Protein AF-A0A924Z440-F1 (afdb_monomer_lite)

pLDDT: mean 86.88, std 8.33, range [57.09, 96.69]

Structure (mmCIF, N/CA/C/O backbone):
data_AF-A0A924Z440-F1
#
_entry.id   AF-A0A924Z440-F1
#
loop_
_atom_site.group_PDB
_atom_site.id
_atom_site.type_symbol
_atom_site.label_atom_id
_atom_site.label_alt_id
_atom_site.label_comp_id
_atom_site.label_asym_id
_atom_site.label_entity_id
_atom_site.label_seq_id
_atom_site.pdbx_PDB_ins_code
_atom_site.Cartn_x
_atom_site.Cartn_y
_atom_site.Cartn_z
_atom_site.occupancy
_atom_site.B_iso_or_equiv
_atom_site.auth_seq_id
_atom_site.auth_comp_id
_atom_site.auth_asym_id
_atom_site.auth_atom_id
_atom_site.pdbx_PDB_model_num
ATOM 1 N N . ASN A 1 1 ? -28.797 4.013 8.280 1.00 57.09 1 ASN A N 1
ATOM 2 C CA . ASN A 1 1 ? -28.040 5.040 9.025 1.00 57.09 1 ASN A CA 1
ATOM 3 C C . ASN A 1 1 ? -26.621 4.552 9.229 1.00 57.09 1 ASN A C 1
ATOM 5 O O . ASN A 1 1 ? -26.448 3.612 9.985 1.00 57.09 1 ASN A O 1
ATOM 9 N N . SER A 1 2 ? -25.657 5.126 8.504 1.00 67.44 2 SER A N 1
ATOM 10 C CA . SER A 1 2 ? -24.221 4.895 8.733 1.00 67.44 2 SER A CA 1
ATOM 11 C C . SER A 1 2 ? -23.750 5.851 9.826 1.00 67.44 2 SER A C 1
ATOM 13 O O . SER A 1 2 ? -24.091 7.035 9.764 1.00 67.44 2 SER A O 1
ATOM 15 N N . PHE A 1 3 ? -22.996 5.362 10.810 1.00 76.69 3 PHE A N 1
ATOM 16 C CA . PHE A 1 3 ? -22.442 6.187 11.898 1.00 76.69 3 PHE A CA 1
ATOM 17 C C . PHE A 1 3 ? -21.049 6.724 11.566 1.00 76.69 3 PHE A C 1
ATOM 19 O O . PHE A 1 3 ? -20.520 7.580 12.280 1.00 76.69 3 PHE A O 1
ATOM 26 N N . VAL A 1 4 ? -20.473 6.223 10.473 1.00 78.44 4 VAL A N 1
ATOM 27 C CA . VAL A 1 4 ? -19.183 6.620 9.923 1.00 78.44 4 VAL A CA 1
ATOM 28 C C . VAL A 1 4 ? -19.404 7.280 8.566 1.00 78.44 4 VA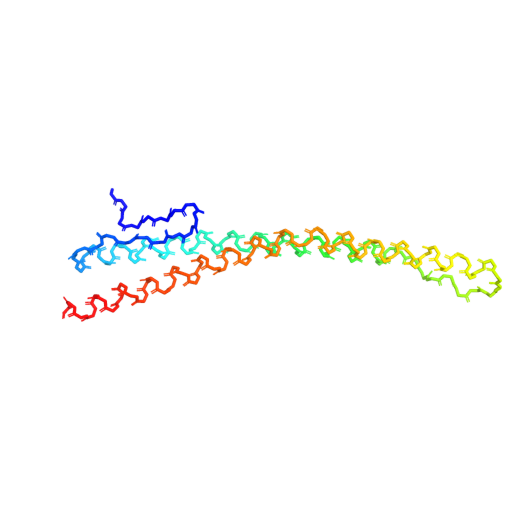L A C 1
ATOM 30 O O . VAL A 1 4 ? -20.081 6.723 7.697 1.00 78.44 4 VAL A O 1
ATOM 33 N N . LYS A 1 5 ? -18.808 8.455 8.365 1.00 81.50 5 LYS A N 1
ATOM 34 C CA . LYS A 1 5 ? -18.670 9.077 7.043 1.00 81.50 5 LYS A CA 1
ATOM 35 C C . LYS A 1 5 ? -17.195 9.297 6.746 1.00 81.50 5 LYS A C 1
ATOM 37 O O . LYS A 1 5 ? -16.474 9.843 7.581 1.00 81.50 5 LYS A O 1
ATOM 42 N N . ILE A 1 6 ? -16.785 8.859 5.562 1.00 77.00 6 ILE A N 1
ATOM 43 C CA . ILE A 1 6 ? -15.463 9.103 4.986 1.00 77.00 6 ILE A CA 1
ATOM 44 C C . ILE A 1 6 ? -15.703 10.066 3.827 1.00 77.00 6 ILE A C 1
ATOM 46 O O . ILE A 1 6 ? -16.481 9.730 2.935 1.00 77.00 6 ILE A O 1
ATOM 50 N N . THR A 1 7 ? -15.141 11.270 3.892 1.00 76.19 7 THR A N 1
ATOM 51 C CA . THR A 1 7 ? -15.169 12.207 2.759 1.00 76.19 7 THR A CA 1
ATOM 52 C C . THR A 1 7 ? -14.166 11.772 1.693 1.00 76.19 7 THR A C 1
ATOM 54 O O . THR A 1 7 ? -13.248 10.999 1.980 1.00 76.19 7 THR A O 1
ATOM 57 N N . ASP A 1 8 ? -14.321 12.278 0.469 1.00 66.81 8 ASP A N 1
ATOM 58 C CA . ASP A 1 8 ? -13.397 11.992 -0.639 1.00 66.81 8 ASP A CA 1
ATOM 59 C C . ASP A 1 8 ? -11.961 12.465 -0.339 1.00 66.81 8 ASP A C 1
ATOM 61 O O . ASP A 1 8 ? -10.996 11.883 -0.830 1.00 66.81 8 ASP A O 1
ATOM 65 N N . ASP A 1 9 ? -11.817 13.439 0.566 1.00 64.56 9 ASP A N 1
ATOM 66 C CA . ASP A 1 9 ? -10.536 13.942 1.079 1.00 64.56 9 ASP A CA 1
ATOM 67 C C . ASP A 1 9 ? -9.905 13.034 2.156 1.00 64.56 9 ASP A C 1
ATOM 69 O O . ASP A 1 9 ? -8.832 13.322 2.688 1.00 64.56 9 ASP A O 1
ATOM 73 N N . GLY A 1 10 ? -10.568 11.928 2.512 1.00 67.12 10 GLY A N 1
ATOM 74 C CA . GLY A 1 10 ? -10.109 10.983 3.528 1.00 67.12 10 GLY A CA 1
ATOM 75 C C . GLY A 1 10 ? -10.419 11.399 4.969 1.00 67.12 10 GLY A C 1
ATOM 76 O O . GLY A 1 10 ? -9.942 10.750 5.907 1.00 67.12 10 GLY A O 1
ATOM 77 N N . GLU A 1 11 ? -11.232 12.439 5.189 1.00 77.00 11 GLU A N 1
ATOM 78 C CA . GLU A 1 11 ? -11.642 12.819 6.539 1.00 77.00 11 GLU A CA 1
ATOM 79 C C . GLU A 1 11 ? -12.703 11.859 7.084 1.00 77.00 11 GLU A C 1
ATOM 81 O O . GLU A 1 11 ? -13.773 11.647 6.509 1.00 77.00 11 GLU A O 1
ATOM 86 N N . LEU A 1 12 ? -12.407 11.283 8.250 1.00 82.62 12 LEU A N 1
ATOM 87 C CA . LEU A 1 12 ? -13.292 10.364 8.959 1.00 82.62 12 LEU A CA 1
ATOM 88 C C . LEU A 1 12 ? -14.060 11.092 10.064 1.00 82.62 12 LEU A C 1
ATOM 90 O O . LEU A 1 12 ? -13.475 11.498 11.080 1.00 82.62 12 LEU A O 1
ATOM 94 N N . SER A 1 13 ? -15.381 11.170 9.920 1.00 80.31 13 SER A N 1
ATOM 95 C CA . SER A 1 13 ? -16.296 11.649 10.962 1.00 80.31 13 SER A CA 1
ATOM 96 C C . SER A 1 13 ? -17.124 10.498 11.539 1.00 80.31 13 SER A C 1
ATOM 98 O O . SER A 1 13 ? -17.550 9.590 10.823 1.00 80.31 13 SER A O 1
ATOM 100 N N . ILE A 1 14 ? -17.306 10.517 12.863 1.00 83.19 14 ILE A N 1
ATOM 101 C CA . ILE A 1 14 ? -18.037 9.494 13.621 1.00 83.19 14 ILE A CA 1
ATOM 102 C C . ILE A 1 14 ? -19.075 10.204 14.475 1.00 83.19 14 ILE A C 1
ATOM 104 O O . ILE A 1 14 ? -18.731 11.125 15.213 1.00 83.19 14 ILE A O 1
ATOM 108 N N . SER A 1 15 ? -20.327 9.766 14.391 1.00 80.56 15 SER A N 1
ATOM 109 C CA . SER A 1 15 ? -21.455 10.371 15.105 1.00 80.56 15 SER A CA 1
ATOM 110 C C . SER A 1 15 ? -22.105 9.403 16.100 1.00 80.56 15 SER A C 1
ATOM 112 O O . SER A 1 15 ? -23.327 9.278 16.124 1.00 80.56 15 SER A O 1
ATOM 114 N N . ALA A 1 16 ? -21.302 8.682 16.886 1.00 81.81 16 ALA A N 1
ATOM 115 C CA . ALA A 1 16 ? -21.803 7.786 17.929 1.00 81.81 16 ALA A CA 1
ATOM 116 C C . ALA A 1 16 ? -22.035 8.558 19.239 1.00 81.81 16 ALA A C 1
ATOM 118 O O . ALA A 1 16 ? -21.131 9.245 19.712 1.00 81.81 16 ALA A O 1
ATOM 119 N N . ARG A 1 17 ? -23.237 8.446 19.818 1.00 83.75 17 ARG A N 1
ATOM 120 C CA . ARG A 1 17 ? -23.638 9.090 21.085 1.00 83.75 17 ARG A CA 1
ATOM 121 C C . ARG A 1 17 ? -23.866 8.096 22.223 1.00 83.75 17 ARG A C 1
ATOM 123 O O . ARG A 1 17 ? -23.931 8.506 23.376 1.00 83.75 17 ARG A O 1
ATOM 130 N N . SER A 1 18 ? -23.979 6.804 21.920 1.00 87.94 18 SER A N 1
ATOM 131 C CA . SER A 1 18 ? -24.131 5.732 22.911 1.00 87.94 18 SER A CA 1
ATOM 132 C C . SER A 1 18 ? -23.080 4.634 22.741 1.00 87.94 18 SER A C 1
ATOM 134 O O . SER A 1 18 ? -22.498 4.465 21.668 1.00 87.94 18 SER A O 1
ATOM 136 N N . VAL A 1 19 ? -22.857 3.833 23.789 1.00 88.69 19 VAL A N 1
ATOM 137 C CA . VAL A 1 19 ? -21.941 2.676 23.741 1.00 88.69 19 VAL A CA 1
ATOM 138 C C . VAL A 1 19 ? -22.375 1.655 22.679 1.00 88.69 19 VAL A C 1
ATOM 140 O O . VAL A 1 19 ? -21.536 1.060 22.001 1.00 88.69 19 VAL A O 1
ATOM 143 N N . ALA A 1 20 ? -23.685 1.464 22.491 1.00 88.69 20 ALA A N 1
ATOM 144 C CA . ALA A 1 20 ? -24.217 0.577 21.458 1.00 88.69 20 ALA A CA 1
ATOM 145 C C . ALA A 1 20 ? -23.897 1.096 20.044 1.00 88.69 20 ALA A C 1
ATOM 147 O O . ALA A 1 20 ? -23.401 0.338 19.209 1.00 88.69 20 ALA A O 1
ATOM 148 N N . GLU A 1 21 ? -24.097 2.393 19.797 1.00 88.06 21 GLU A N 1
ATOM 149 C CA . GLU A 1 21 ? -23.743 3.046 18.528 1.00 88.06 21 GLU A CA 1
ATOM 150 C C . GLU A 1 21 ? -22.232 3.026 18.276 1.00 88.06 21 GLU A C 1
ATOM 152 O O . GLU A 1 21 ? -21.795 2.753 17.160 1.00 88.06 21 GLU A O 1
ATOM 157 N N . ALA A 1 22 ? -21.420 3.232 19.314 1.00 88.19 22 ALA A N 1
ATOM 158 C CA . ALA A 1 22 ? -19.963 3.171 19.231 1.00 88.19 22 ALA A CA 1
ATOM 159 C C . ALA A 1 22 ? -19.473 1.777 18.796 1.00 88.19 22 ALA A C 1
ATOM 161 O O . ALA A 1 22 ? -18.603 1.655 17.930 1.00 88.19 22 ALA A O 1
ATOM 162 N N . LYS A 1 23 ? -20.079 0.703 19.324 1.00 89.25 23 LYS A N 1
ATOM 163 C CA . LYS A 1 23 ? -19.781 -0.679 18.905 1.00 89.25 23 LYS A CA 1
ATOM 164 C C . LYS A 1 23 ? -20.156 -0.938 17.442 1.00 89.25 23 LYS A C 1
ATOM 166 O O . LYS A 1 23 ? -19.439 -1.670 16.757 1.00 89.25 23 LYS A O 1
ATOM 171 N N . ILE A 1 24 ? -21.252 -0.352 16.956 1.00 91.31 24 ILE A N 1
ATOM 172 C CA . ILE A 1 24 ? -21.654 -0.440 15.543 1.00 91.31 24 ILE A CA 1
ATOM 173 C C . ILE A 1 24 ? -20.663 0.333 14.663 1.00 91.31 24 ILE A C 1
ATOM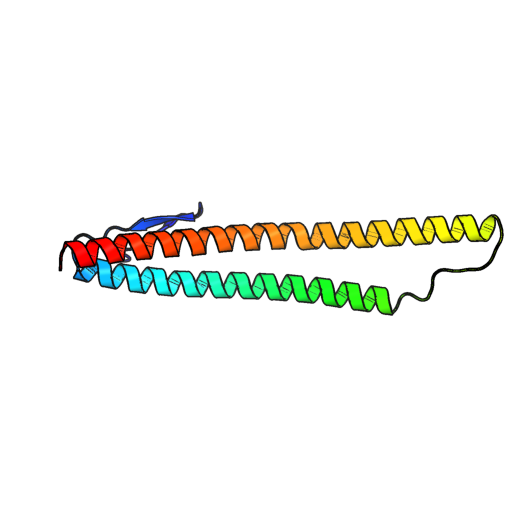 175 O O . ILE A 1 24 ? -20.149 -0.231 13.698 1.00 91.31 24 ILE A O 1
ATOM 179 N N . ALA A 1 25 ? -20.297 1.558 15.049 1.00 89.19 25 ALA A N 1
ATOM 180 C CA . ALA A 1 25 ? -19.320 2.377 14.333 1.00 89.19 25 ALA A CA 1
ATOM 181 C C . ALA A 1 25 ? -17.947 1.686 14.213 1.00 89.19 25 ALA A C 1
ATOM 183 O O . ALA A 1 25 ? -17.335 1.711 13.149 1.00 89.19 25 ALA A O 1
ATOM 184 N N . ILE A 1 26 ? -17.477 0.987 15.256 1.00 91.56 26 ILE A N 1
ATOM 185 C CA . ILE A 1 26 ? -16.242 0.184 15.177 1.00 91.56 26 ILE A CA 1
ATOM 186 C C . ILE A 1 26 ? -16.363 -0.930 14.132 1.00 91.56 26 ILE A C 1
ATOM 188 O O . ILE A 1 26 ? -15.405 -1.191 13.402 1.00 91.56 26 ILE A O 1
ATOM 192 N N . LYS A 1 27 ? -17.512 -1.613 14.048 1.00 93.00 27 LYS A N 1
ATOM 193 C CA . LYS A 1 27 ? -17.722 -2.663 13.039 1.00 93.00 27 LYS A CA 1
ATOM 194 C C . LYS A 1 27 ? -17.695 -2.082 11.624 1.00 93.00 27 LYS A C 1
ATOM 196 O O . LYS A 1 27 ? -17.041 -2.667 10.761 1.00 93.00 27 LYS A O 1
ATOM 201 N N . GLU A 1 28 ? -18.330 -0.930 11.411 1.00 90.69 28 GLU A N 1
ATOM 202 C CA . GLU A 1 28 ? -18.291 -0.201 10.135 1.00 90.69 28 GLU A CA 1
ATOM 203 C C . GLU A 1 28 ? -16.856 0.207 9.765 1.00 90.69 28 GLU A C 1
ATOM 205 O O . GLU A 1 28 ? -16.395 -0.098 8.665 1.00 90.69 28 GLU A O 1
ATOM 210 N N . LEU A 1 29 ? -16.101 0.794 10.702 1.00 91.44 29 LEU A N 1
ATOM 211 C CA . LEU A 1 29 ? -14.692 1.157 10.502 1.00 91.44 29 LEU A CA 1
ATOM 212 C C . LEU A 1 29 ? -13.819 -0.058 10.166 1.00 91.44 29 LEU A C 1
ATOM 214 O O . LEU A 1 29 ? -12.995 0.004 9.256 1.00 91.44 29 LEU A O 1
ATOM 218 N N . LYS A 1 30 ? -14.014 -1.191 10.854 1.00 93.31 30 LYS A N 1
ATOM 219 C CA . LYS A 1 30 ? -13.286 -2.440 10.570 1.00 93.31 30 LYS A CA 1
ATOM 220 C C . LYS A 1 30 ? -13.609 -2.989 9.182 1.00 93.31 30 LYS A C 1
ATOM 222 O O . LYS A 1 30 ? -12.720 -3.539 8.534 1.00 93.31 30 LYS A O 1
ATOM 227 N N . LEU A 1 31 ? -14.852 -2.855 8.723 1.00 94.00 31 LEU A N 1
ATOM 228 C CA . LEU A 1 31 ? -15.249 -3.258 7.376 1.00 94.00 31 LEU A CA 1
ATOM 229 C C . LEU A 1 31 ? -14.598 -2.349 6.328 1.00 94.00 31 LEU A C 1
ATOM 231 O O . LEU A 1 31 ? -13.940 -2.855 5.421 1.00 94.00 31 LEU A O 1
ATOM 235 N N . LYS A 1 32 ? -14.652 -1.026 6.519 1.00 91.00 32 LYS A N 1
ATOM 236 C CA . LYS A 1 32 ? -13.971 -0.061 5.644 1.00 91.00 32 LYS A CA 1
ATOM 237 C C . LYS A 1 32 ? -12.463 -0.275 5.592 1.00 91.00 32 LYS A C 1
ATOM 239 O O . LYS A 1 32 ? -11.891 -0.311 4.508 1.00 91.00 32 LYS A O 1
ATOM 244 N N . LYS A 1 33 ? -11.815 -0.543 6.727 1.00 93.75 33 LYS A N 1
ATOM 245 C CA . LYS A 1 33 ? -10.392 -0.913 6.757 1.00 93.75 33 LYS A CA 1
ATOM 246 C C . LYS A 1 33 ? -10.088 -2.105 5.846 1.00 93.75 33 LYS A C 1
ATOM 248 O O . LYS A 1 33 ? -9.069 -2.100 5.162 1.00 93.75 33 LYS A O 1
ATOM 253 N N . LYS A 1 34 ? -10.950 -3.130 5.835 1.00 94.81 34 LYS A N 1
ATOM 254 C CA . LYS A 1 34 ? -10.771 -4.301 4.963 1.00 94.81 34 LYS A CA 1
ATOM 255 C C . LYS A 1 34 ? -10.898 -3.935 3.485 1.00 94.81 34 LYS A C 1
ATOM 257 O O . LYS A 1 34 ? -10.096 -4.431 2.703 1.00 94.81 34 LYS A O 1
ATOM 262 N N . GLU A 1 35 ? -11.839 -3.066 3.119 1.00 93.31 35 GLU A N 1
ATOM 263 C CA . GLU A 1 35 ? -11.973 -2.559 1.744 1.00 93.31 35 GLU A CA 1
ATOM 264 C C . GLU A 1 35 ? -10.676 -1.868 1.290 1.00 93.31 35 GLU A C 1
ATOM 266 O O . GLU A 1 35 ? -10.071 -2.283 0.303 1.00 93.31 35 GLU A O 1
ATOM 271 N N . TYR A 1 36 ? -10.167 -0.903 2.062 1.00 93.44 36 TYR A N 1
ATOM 272 C CA . TYR A 1 36 ? -8.908 -0.220 1.734 1.00 93.44 36 TYR A CA 1
ATOM 273 C C . TYR A 1 36 ? -7.695 -1.166 1.738 1.00 93.44 36 TYR A C 1
ATOM 275 O O . TYR A 1 36 ? -6.789 -1.026 0.916 1.00 93.44 36 TYR A O 1
ATOM 283 N N . ALA A 1 37 ? -7.674 -2.177 2.611 1.00 93.75 37 ALA A N 1
ATOM 284 C CA . ALA A 1 37 ? -6.618 -3.187 2.611 1.00 93.75 37 ALA A CA 1
ATOM 285 C C . ALA A 1 37 ? -6.617 -4.047 1.333 1.00 93.75 37 ALA A C 1
ATOM 287 O O . ALA A 1 37 ? -5.544 -4.453 0.875 1.00 93.75 37 ALA A O 1
ATOM 288 N N . LEU A 1 38 ? -7.789 -4.315 0.745 1.00 96.31 38 LEU A N 1
ATOM 289 C CA . LEU A 1 38 ? -7.891 -4.986 -0.553 1.00 96.31 38 LEU A CA 1
ATOM 290 C C . LEU A 1 38 ? -7.346 -4.096 -1.672 1.00 96.31 38 LEU A C 1
ATOM 292 O O . LEU A 1 38 ? -6.506 -4.564 -2.438 1.00 96.31 38 LEU A O 1
ATOM 296 N N . VAL A 1 39 ? -7.710 -2.812 -1.691 1.00 94.44 39 VAL A N 1
ATOM 297 C CA . VAL A 1 39 ? -7.183 -1.839 -2.666 1.00 94.44 39 VAL A CA 1
ATOM 298 C C . VAL A 1 39 ? -5.654 -1.746 -2.580 1.00 94.44 39 VAL A C 1
ATOM 300 O O . VAL A 1 39 ? -4.955 -1.864 -3.585 1.00 94.44 39 VAL A O 1
ATOM 303 N N . LYS A 1 40 ? -5.089 -1.641 -1.368 1.00 95.75 40 LYS A N 1
ATOM 304 C CA . LYS A 1 40 ? -3.628 -1.651 -1.154 1.00 95.75 40 LYS A CA 1
ATOM 305 C C . LYS A 1 40 ? -2.968 -2.909 -1.725 1.00 95.75 40 LYS A C 1
ATOM 307 O O . LYS A 1 40 ? -1.860 -2.844 -2.274 1.00 95.75 40 LYS A O 1
ATOM 312 N N . ARG A 1 41 ? -3.608 -4.070 -1.545 1.00 95.94 41 ARG A N 1
ATOM 313 C CA . ARG A 1 41 ? -3.107 -5.353 -2.051 1.00 95.94 41 ARG A CA 1
ATOM 314 C C . ARG A 1 41 ? -3.116 -5.379 -3.575 1.00 95.94 41 ARG A C 1
ATOM 316 O O . ARG A 1 41 ? -2.119 -5.809 -4.146 1.00 95.94 41 ARG A O 1
ATOM 323 N N . GLU A 1 42 ? -4.179 -4.895 -4.204 1.00 95.75 42 GLU A N 1
ATOM 324 C CA . GLU A 1 42 ? -4.293 -4.801 -5.660 1.00 95.75 42 GLU A CA 1
ATOM 325 C C . GLU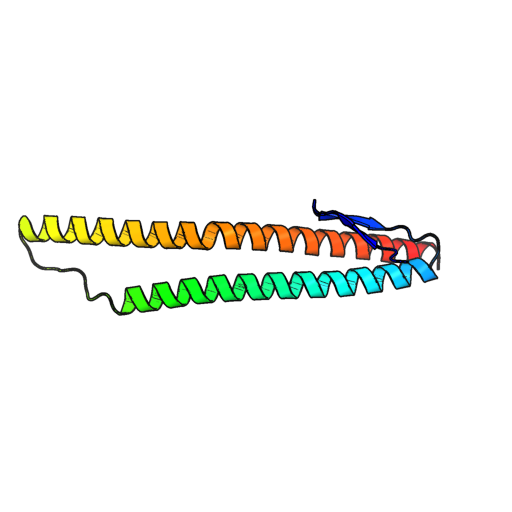 A 1 42 ? -3.201 -3.901 -6.252 1.00 95.75 42 GLU A C 1
ATOM 327 O O . GLU A 1 42 ? -2.438 -4.345 -7.107 1.00 95.75 42 GLU A O 1
ATOM 332 N N . ILE A 1 43 ? -3.009 -2.697 -5.703 1.00 94.56 43 ILE A N 1
ATOM 333 C CA . ILE A 1 43 ? -1.934 -1.784 -6.129 1.00 94.56 43 ILE A CA 1
ATOM 334 C C . ILE A 1 43 ? -0.558 -2.452 -5.980 1.00 94.56 43 ILE A C 1
ATOM 336 O O . ILE A 1 43 ? 0.298 -2.373 -6.861 1.00 94.56 43 ILE A O 1
ATOM 340 N N . SER A 1 44 ? -0.335 -3.166 -4.873 1.00 95.50 44 SER A N 1
ATOM 341 C CA . SER A 1 44 ? 0.925 -3.886 -4.645 1.00 95.50 44 SER A CA 1
ATOM 342 C C . SER A 1 44 ? 1.140 -5.025 -5.652 1.00 95.50 44 SER A C 1
ATOM 344 O O . SER A 1 44 ? 2.279 -5.295 -6.036 1.00 95.50 44 SER A O 1
ATOM 346 N N . GLN A 1 45 ? 0.069 -5.691 -6.092 1.00 96.69 45 GLN A N 1
ATOM 347 C CA . GLN A 1 45 ? 0.127 -6.700 -7.150 1.00 96.69 45 GLN A CA 1
ATOM 348 C C . GLN A 1 45 ? 0.436 -6.071 -8.511 1.00 96.69 45 GLN A C 1
ATOM 350 O O . GLN A 1 45 ? 1.304 -6.586 -9.210 1.00 96.69 45 GLN A O 1
ATOM 355 N N . GLN A 1 46 ? -0.173 -4.931 -8.846 1.00 94.56 46 GLN A N 1
ATOM 356 C CA . GLN A 1 46 ? 0.131 -4.182 -10.071 1.00 94.56 46 GLN A CA 1
ATOM 357 C C . GLN A 1 46 ? 1.605 -3.745 -10.114 1.00 94.56 46 GLN A C 1
ATOM 359 O O . GLN A 1 46 ? 2.305 -4.016 -11.086 1.00 94.56 46 GLN A O 1
ATOM 364 N N . GLN A 1 47 ? 2.131 -3.177 -9.020 1.00 94.19 47 GLN A N 1
ATOM 365 C CA . GLN A 1 47 ? 3.558 -2.837 -8.914 1.00 94.19 47 GLN A CA 1
ATOM 366 C C . GLN A 1 47 ? 4.463 -4.064 -9.098 1.00 94.19 47 GLN A C 1
ATOM 368 O O . GLN A 1 47 ? 5.524 -3.977 -9.721 1.00 94.19 47 GLN A O 1
ATOM 373 N N . LYS A 1 48 ? 4.069 -5.215 -8.536 1.00 95.50 48 LYS A N 1
ATOM 374 C CA . LYS A 1 48 ? 4.814 -6.471 -8.683 1.00 95.50 48 LYS A CA 1
ATOM 375 C C . LYS A 1 48 ? 4.813 -6.949 -10.135 1.00 95.50 48 LYS A C 1
ATOM 377 O O . LYS A 1 48 ? 5.861 -7.385 -10.603 1.00 95.50 48 LYS A O 1
ATOM 382 N N . GLN A 1 49 ? 3.679 -6.845 -10.821 1.00 95.69 49 GLN A N 1
ATOM 383 C CA . GLN A 1 49 ? 3.531 -7.233 -12.220 1.00 95.69 49 GLN A CA 1
ATOM 384 C C . GLN A 1 49 ? 4.429 -6.385 -13.129 1.00 95.69 49 GLN A C 1
ATOM 386 O O . GLN A 1 49 ? 5.261 -6.942 -13.838 1.00 95.69 49 GLN A O 1
ATOM 391 N N . ILE A 1 50 ? 4.380 -5.055 -12.997 1.00 92.75 50 ILE A N 1
ATOM 392 C CA . ILE A 1 50 ? 5.234 -4.124 -13.758 1.00 92.75 50 ILE A CA 1
ATOM 393 C C . ILE A 1 50 ? 6.726 -4.440 -13.547 1.00 92.75 50 ILE A C 1
ATOM 395 O O . ILE A 1 50 ? 7.518 -4.504 -14.488 1.00 92.75 50 ILE A O 1
ATOM 399 N N . ARG A 1 51 ? 7.136 -4.703 -12.298 1.00 93.25 51 ARG A N 1
ATOM 400 C CA . ARG A 1 51 ? 8.527 -5.080 -11.987 1.00 93.25 51 ARG A CA 1
ATOM 401 C C . ARG A 1 51 ? 8.917 -6.436 -12.576 1.00 93.25 51 ARG A C 1
ATOM 403 O O . ARG A 1 51 ? 10.075 -6.604 -12.964 1.00 93.25 51 ARG A O 1
ATOM 410 N N . ALA A 1 52 ? 7.996 -7.398 -12.608 1.00 93.62 52 ALA A N 1
ATOM 411 C CA . ALA A 1 52 ? 8.233 -8.707 -13.206 1.00 93.62 52 ALA A CA 1
ATOM 412 C C . ALA A 1 52 ? 8.419 -8.583 -14.724 1.00 93.62 52 ALA A C 1
ATOM 414 O O . ALA A 1 52 ? 9.431 -9.046 -15.242 1.00 93.62 52 ALA A O 1
ATOM 415 N N . GLU A 1 53 ? 7.534 -7.850 -15.400 1.00 92.19 53 GLU A N 1
ATOM 416 C CA . GLU A 1 53 ? 7.610 -7.587 -16.842 1.00 92.19 53 GLU A CA 1
ATOM 417 C C . GLU A 1 53 ? 8.921 -6.896 -17.225 1.00 92.19 53 GLU A C 1
ATOM 419 O O . GLU A 1 53 ? 9.635 -7.361 -18.115 1.00 92.19 53 GLU A O 1
ATOM 424 N N . TYR A 1 54 ? 9.311 -5.848 -16.495 1.00 90.81 54 TYR A N 1
ATOM 425 C CA . TYR A 1 54 ? 10.605 -5.200 -16.702 1.00 90.81 54 TYR A CA 1
ATOM 426 C C . TYR A 1 54 ? 11.782 -6.160 -16.472 1.00 90.81 54 TYR A C 1
ATOM 428 O O . TYR A 1 54 ? 12.763 -6.148 -17.218 1.00 90.81 54 TYR A O 1
ATOM 436 N N . THR A 1 55 ? 11.704 -7.014 -15.448 1.00 90.00 55 THR A N 1
ATOM 437 C CA . THR A 1 55 ? 12.757 -7.999 -15.163 1.00 90.00 55 THR A CA 1
ATOM 438 C C . THR A 1 55 ? 12.903 -9.000 -16.305 1.00 90.00 55 THR A C 1
ATOM 440 O O . THR A 1 55 ? 14.029 -9.301 -16.706 1.00 90.00 55 THR A O 1
ATOM 443 N N . ASP A 1 56 ? 11.794 -9.478 -16.863 1.00 90.44 56 ASP A N 1
ATOM 444 C CA . ASP A 1 56 ? 11.803 -10.413 -17.985 1.00 90.44 56 ASP A CA 1
ATOM 445 C C . ASP A 1 56 ? 12.327 -9.754 -19.265 1.00 90.44 56 ASP A C 1
ATOM 447 O O . ASP A 1 56 ? 13.192 -10.323 -19.937 1.00 90.44 56 ASP A O 1
ATOM 451 N N . GLN A 1 57 ? 11.934 -8.506 -19.542 1.00 86.69 57 GLN A N 1
ATOM 452 C CA . GLN A 1 57 ? 12.506 -7.715 -20.636 1.00 86.69 57 GLN A CA 1
ATOM 453 C C . GLN A 1 57 ? 14.024 -7.547 -20.484 1.00 86.69 57 GLN A C 1
ATOM 455 O O . GLN A 1 57 ? 14.774 -7.716 -21.445 1.00 86.69 57 GLN A O 1
ATOM 460 N N . VAL A 1 58 ? 14.512 -7.239 -19.278 1.00 86.19 58 VAL A N 1
ATOM 461 C CA . VAL A 1 58 ? 15.952 -7.087 -19.016 1.00 86.19 58 VAL A CA 1
ATOM 462 C C . VAL A 1 58 ? 16.700 -8.413 -19.139 1.00 86.19 58 VAL A C 1
ATOM 464 O O . VAL A 1 58 ? 17.821 -8.414 -19.644 1.00 86.19 58 VAL A O 1
ATOM 467 N N . ARG A 1 59 ? 16.103 -9.536 -18.729 1.00 84.00 59 ARG A N 1
ATOM 468 C CA . ARG A 1 59 ? 16.700 -10.876 -18.871 1.00 84.00 59 ARG A CA 1
ATOM 469 C C . ARG A 1 59 ? 16.845 -11.306 -20.327 1.00 84.00 59 ARG A C 1
ATOM 471 O O . ARG A 1 59 ? 17.839 -11.939 -20.667 1.00 84.00 59 ARG A O 1
ATOM 478 N N . GLN A 1 60 ? 15.886 -10.950 -21.179 1.00 84.56 60 GLN A N 1
ATOM 479 C CA . GLN A 1 60 ? 15.939 -11.239 -22.615 1.00 84.56 60 GLN A CA 1
ATOM 480 C C . GLN A 1 60 ? 16.954 -10.354 -23.361 1.00 84.56 60 GLN A C 1
ATOM 482 O O . GLN A 1 60 ? 17.412 -10.705 -24.449 1.00 84.56 60 GLN A O 1
ATOM 487 N N . ARG A 1 61 ? 17.353 -9.213 -22.783 1.00 78.00 61 ARG A N 1
ATOM 488 C CA . ARG A 1 61 ? 18.383 -8.342 -23.359 1.00 78.00 61 ARG A CA 1
ATOM 489 C C . ARG A 1 61 ? 19.764 -8.973 -23.150 1.00 78.00 61 ARG A C 1
ATOM 491 O O . ARG A 1 61 ? 20.279 -9.017 -22.036 1.00 78.00 61 ARG A O 1
ATOM 498 N N . GLY A 1 62 ? 20.382 -9.418 -24.246 1.00 73.94 62 GLY A N 1
ATOM 499 C CA . GLY A 1 62 ? 21.735 -9.986 -24.261 1.00 73.94 62 GLY A CA 1
ATOM 500 C C . GLY A 1 62 ? 22.815 -9.095 -23.618 1.00 73.94 62 GLY A C 1
ATOM 501 O O . GLY A 1 62 ? 22.608 -7.919 -23.285 1.00 73.94 62 GLY A O 1
ATOM 502 N N . 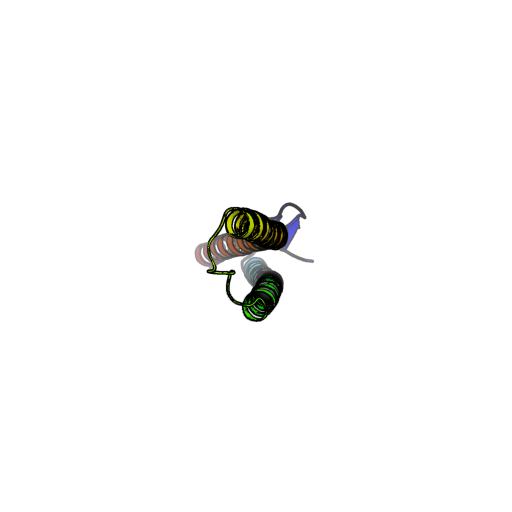SER A 1 63 ? 24.007 -9.667 -23.423 1.00 74.38 63 SER A N 1
ATOM 503 C CA . SER A 1 63 ? 25.129 -8.971 -22.780 1.00 74.38 63 SER A CA 1
ATOM 504 C C . SER A 1 63 ? 25.520 -7.690 -23.538 1.00 74.38 63 SER A C 1
ATOM 506 O O . SER A 1 63 ? 25.388 -7.594 -24.758 1.00 74.38 63 SER A O 1
ATOM 508 N N . LYS A 1 64 ? 25.984 -6.656 -22.811 1.00 76.69 64 LYS A N 1
ATOM 509 C CA . LYS A 1 64 ? 26.523 -5.448 -23.464 1.00 76.69 64 LYS A CA 1
ATOM 510 C C . LYS A 1 64 ? 27.727 -5.846 -24.313 1.00 76.69 64 LYS A C 1
ATOM 512 O O . LYS A 1 64 ? 28.569 -6.623 -23.862 1.00 76.69 64 LYS A O 1
ATOM 517 N N . PHE A 1 65 ? 27.839 -5.252 -25.498 1.00 72.81 65 PHE A N 1
ATOM 518 C CA . PHE A 1 65 ? 28.965 -5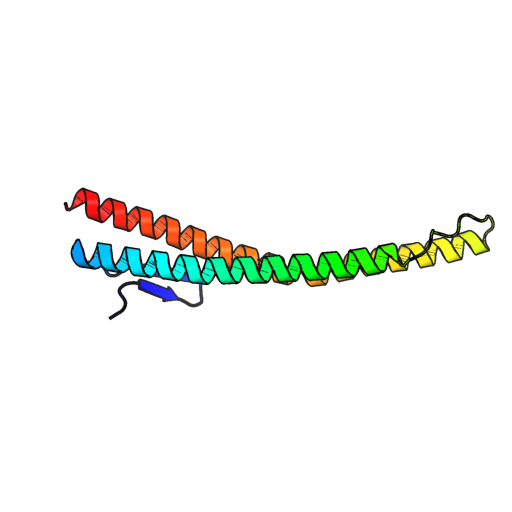.506 -26.389 1.00 72.81 65 PHE A CA 1
ATOM 519 C C . PHE A 1 65 ? 30.276 -5.116 -25.680 1.00 72.81 65 PHE A C 1
ATOM 521 O O . PHE A 1 65 ? 30.435 -3.971 -25.252 1.00 72.81 65 PHE A O 1
ATOM 528 N N . ARG A 1 66 ? 31.195 -6.078 -25.502 1.00 67.31 66 ARG A N 1
ATOM 529 C CA . ARG A 1 66 ? 32.479 -5.894 -24.790 1.00 67.31 66 ARG A CA 1
ATOM 530 C C . ARG A 1 66 ? 33.670 -5.568 -25.720 1.00 67.31 66 ARG A C 1
ATOM 532 O O . ARG A 1 66 ? 34.738 -5.257 -25.207 1.00 67.31 66 ARG A O 1
ATOM 539 N N . GLY A 1 67 ? 33.493 -5.605 -27.049 1.00 68.62 67 GLY A N 1
ATOM 540 C CA . GLY A 1 67 ? 34.552 -5.441 -28.070 1.00 68.62 67 GLY A CA 1
ATOM 541 C C . GLY A 1 67 ? 34.998 -3.995 -28.370 1.00 68.62 67 GLY A C 1
ATOM 542 O O . GLY A 1 67 ? 34.200 -3.059 -28.289 1.00 68.62 67 GLY A O 1
ATOM 543 N N . GLY A 1 68 ? 36.294 -3.836 -28.685 1.00 69.12 68 GLY A N 1
ATOM 544 C CA . GLY A 1 68 ? 37.080 -2.595 -28.599 1.00 69.12 68 GLY A CA 1
ATOM 545 C C . GLY A 1 68 ? 37.225 -1.771 -29.887 1.00 69.12 68 GLY A C 1
ATOM 546 O O . GLY A 1 68 ? 37.468 -2.300 -30.965 1.00 69.12 68 GLY A O 1
ATOM 547 N N . GLY A 1 69 ? 37.090 -0.449 -29.738 1.00 74.56 69 GLY A N 1
ATOM 548 C CA . GLY A 1 69 ? 37.262 0.567 -30.783 1.00 74.56 69 GLY A CA 1
ATOM 549 C C . GLY A 1 69 ? 36.349 1.783 -30.563 1.00 74.56 69 GLY A C 1
ATOM 550 O O . GLY A 1 69 ? 35.426 1.739 -29.743 1.00 74.56 69 GLY A O 1
ATOM 551 N N . SER A 1 70 ? 36.574 2.875 -31.299 1.00 75.44 70 SER A N 1
ATOM 552 C CA . SER A 1 70 ? 35.736 4.091 -31.277 1.00 75.44 70 SER A CA 1
ATOM 553 C C . SER A 1 70 ? 34.264 3.799 -31.617 1.00 75.44 70 SER A C 1
ATOM 555 O O . SER A 1 70 ? 33.364 4.306 -30.947 1.00 75.44 70 SER A O 1
ATOM 557 N N . VAL A 1 71 ? 34.009 2.887 -32.561 1.00 77.25 71 VAL A N 1
ATOM 558 C CA . VAL A 1 71 ? 32.659 2.417 -32.932 1.00 77.25 71 VAL A CA 1
ATOM 559 C C . VAL A 1 71 ? 31.992 1.640 -31.788 1.00 77.25 71 VAL A C 1
ATOM 561 O O . VAL A 1 71 ? 30.844 1.906 -31.435 1.00 77.25 71 VAL A O 1
ATOM 564 N N . GLY A 1 72 ? 32.729 0.749 -31.114 1.00 77.38 72 GLY A N 1
ATOM 565 C CA . GLY A 1 72 ? 32.234 0.028 -29.933 1.00 77.38 72 GLY A CA 1
ATOM 566 C C . GLY A 1 72 ? 31.948 0.944 -28.734 1.00 77.38 72 GLY A C 1
ATOM 567 O O . GLY A 1 72 ? 31.131 0.617 -27.870 1.00 77.38 72 GLY A O 1
ATOM 568 N N . ARG A 1 73 ? 32.585 2.123 -28.662 1.00 78.31 73 ARG A N 1
ATOM 569 C CA . ARG A 1 73 ? 32.257 3.161 -27.672 1.00 78.31 73 ARG A CA 1
ATOM 570 C C . ARG A 1 73 ? 30.904 3.808 -27.974 1.00 78.31 73 ARG A C 1
ATOM 572 O O . ARG A 1 73 ? 30.093 3.899 -27.060 1.00 78.31 73 ARG A O 1
ATOM 579 N N . LEU A 1 74 ? 30.635 4.177 -29.228 1.00 80.75 74 LEU A N 1
ATOM 580 C CA . LEU A 1 74 ? 29.354 4.769 -29.638 1.00 80.75 74 LEU A CA 1
ATOM 581 C C . LEU A 1 74 ? 28.176 3.818 -29.386 1.00 80.75 74 LEU A C 1
ATOM 583 O O . LEU A 1 74 ? 27.204 4.206 -28.739 1.00 80.75 74 LEU A O 1
ATOM 587 N N . VAL A 1 75 ? 28.300 2.550 -29.794 1.00 80.69 75 VAL A N 1
ATOM 588 C CA . VAL A 1 75 ? 27.258 1.531 -29.571 1.00 80.69 75 VAL A CA 1
ATOM 589 C C . VAL A 1 75 ? 26.971 1.345 -28.077 1.00 80.69 75 VAL A C 1
ATOM 591 O O . VAL A 1 75 ? 25.811 1.292 -27.671 1.00 80.69 75 VAL A O 1
ATOM 594 N N . ARG A 1 76 ? 28.004 1.313 -27.224 1.00 79.88 76 ARG A N 1
ATOM 595 C CA . ARG A 1 76 ? 27.824 1.223 -25.763 1.00 79.88 76 ARG A CA 1
ATOM 596 C C . ARG A 1 76 ? 27.164 2.459 -25.162 1.00 79.88 76 ARG A C 1
ATOM 598 O O . ARG A 1 76 ? 26.384 2.308 -24.218 1.00 79.88 76 ARG A O 1
ATOM 605 N N . THR A 1 77 ? 27.466 3.652 -25.671 1.00 81.12 77 THR A N 1
ATOM 606 C CA . THR A 1 77 ? 26.814 4.893 -25.234 1.00 81.12 77 THR A CA 1
ATOM 607 C C . THR A 1 77 ? 25.320 4.830 -25.531 1.00 81.12 77 THR A C 1
ATOM 609 O O . THR A 1 77 ? 24.524 4.998 -24.613 1.00 81.12 77 THR A O 1
ATOM 612 N N . VAL A 1 78 ? 24.933 4.458 -26.756 1.00 81.75 78 VAL A N 1
ATOM 613 C CA . VAL A 1 78 ? 23.518 4.293 -27.139 1.00 81.75 78 VAL A CA 1
ATOM 614 C C . VAL A 1 78 ? 22.833 3.211 -26.295 1.00 81.75 78 VAL A C 1
ATOM 616 O O . VAL A 1 78 ? 21.775 3.451 -25.721 1.00 81.75 78 VAL A O 1
ATOM 619 N N . GLN A 1 79 ? 23.465 2.044 -26.117 1.00 82.62 79 GLN A N 1
ATOM 620 C CA . GLN A 1 79 ? 22.944 0.977 -25.247 1.00 82.62 79 GLN A CA 1
ATOM 621 C C . GLN A 1 79 ? 22.781 1.414 -23.784 1.00 82.62 79 GLN A C 1
ATOM 623 O O . GLN A 1 79 ? 21.961 0.851 -23.062 1.00 82.62 79 GLN A O 1
ATOM 628 N N . THR A 1 80 ? 23.593 2.358 -23.311 1.00 83.75 80 THR A N 1
ATOM 629 C CA . THR A 1 80 ? 23.508 2.872 -21.940 1.00 83.75 80 THR A CA 1
ATOM 630 C C . THR A 1 80 ? 22.391 3.897 -21.817 1.00 83.75 80 THR A C 1
ATOM 632 O O . THR A 1 80 ? 21.568 3.747 -20.924 1.00 83.75 80 THR A O 1
ATOM 635 N N . ILE A 1 81 ? 22.284 4.825 -22.771 1.00 83.44 81 ILE A N 1
ATOM 636 C CA . ILE A 1 81 ? 21.182 5.792 -22.846 1.00 83.44 81 ILE A CA 1
ATOM 637 C C . ILE A 1 81 ? 19.831 5.074 -22.900 1.00 83.44 81 ILE A C 1
ATOM 639 O O . ILE A 1 81 ? 18.946 5.406 -22.118 1.00 83.44 81 ILE A O 1
ATOM 643 N N . ASN A 1 82 ? 19.687 4.047 -23.745 1.00 83.81 82 ASN A N 1
ATOM 644 C CA . ASN A 1 82 ? 18.436 3.288 -23.830 1.00 83.81 82 ASN A CA 1
ATOM 645 C C . ASN A 1 82 ? 18.093 2.616 -22.497 1.00 83.81 82 ASN A C 1
ATOM 647 O O . ASN A 1 82 ? 16.976 2.749 -22.015 1.00 83.81 82 ASN A O 1
ATOM 651 N N . ARG A 1 83 ? 19.068 1.969 -21.846 1.00 85.56 83 ARG A N 1
ATOM 652 C CA . ARG A 1 83 ? 18.844 1.326 -20.540 1.00 85.56 83 ARG A CA 1
ATOM 653 C C . ARG A 1 83 ? 18.492 2.325 -19.439 1.00 85.56 83 ARG A C 1
ATOM 655 O O . ARG A 1 83 ? 17.711 1.990 -18.552 1.00 85.56 83 ARG A O 1
ATOM 662 N N . ASP A 1 84 ? 19.071 3.520 -19.468 1.00 86.75 84 ASP A N 1
ATOM 663 C CA . ASP A 1 84 ? 18.738 4.574 -18.512 1.00 86.75 84 ASP A CA 1
ATOM 664 C C . ASP A 1 84 ? 17.344 5.153 -18.785 1.00 86.75 84 ASP A C 1
ATOM 666 O O . ASP A 1 84 ? 16.602 5.417 -17.839 1.00 86.75 84 ASP A O 1
ATOM 670 N N . ALA A 1 85 ? 16.950 5.283 -20.055 1.00 86.88 85 ALA A N 1
ATOM 671 C CA . ALA A 1 85 ? 15.592 5.651 -20.441 1.00 86.88 85 ALA A CA 1
ATOM 672 C C . ALA A 1 85 ? 14.566 4.597 -19.986 1.00 86.88 85 ALA A C 1
ATOM 674 O O . ALA A 1 85 ? 13.566 4.960 -19.374 1.00 86.88 85 ALA A O 1
ATOM 675 N N . ASP A 1 86 ? 14.852 3.304 -20.168 1.00 87.38 86 ASP A N 1
ATOM 676 C CA . ASP A 1 86 ? 13.983 2.210 -19.710 1.00 87.38 86 ASP A CA 1
ATOM 677 C C . ASP A 1 86 ? 13.765 2.245 -18.187 1.00 87.38 86 ASP A C 1
ATOM 679 O O . ASP A 1 86 ? 12.647 2.093 -17.700 1.00 87.38 86 ASP A O 1
ATOM 683 N N . ARG A 1 87 ? 14.830 2.490 -17.410 1.00 89.06 87 ARG A N 1
ATOM 684 C CA . ARG A 1 87 ? 14.726 2.635 -15.946 1.00 89.06 87 ARG A CA 1
ATOM 685 C C . ARG A 1 87 ? 13.890 3.844 -15.544 1.00 89.06 87 ARG A C 1
ATOM 687 O O . ARG A 1 87 ? 13.169 3.777 -14.552 1.00 89.06 87 ARG A O 1
ATOM 694 N N . ARG A 1 88 ? 14.002 4.950 -16.286 1.00 90.44 88 ARG A N 1
ATOM 695 C CA . ARG A 1 88 ? 13.180 6.146 -16.059 1.00 90.44 88 ARG A CA 1
ATOM 696 C C . ARG A 1 88 ? 11.712 5.877 -16.382 1.00 90.44 88 ARG A C 1
ATOM 698 O O . ARG A 1 88 ? 10.878 6.286 -15.586 1.00 90.44 88 ARG A O 1
ATOM 705 N N . SER A 1 89 ? 11.415 5.155 -17.465 1.00 89.62 89 SER A N 1
ATOM 706 C CA . SER A 1 89 ? 10.046 4.728 -17.802 1.00 89.62 89 SER A CA 1
ATOM 707 C C . SER A 1 89 ? 9.443 3.894 -16.676 1.00 89.62 89 SER A C 1
ATOM 709 O O . SER A 1 89 ? 8.392 4.240 -16.149 1.00 89.62 89 SER A O 1
ATOM 711 N N . LEU A 1 90 ? 10.177 2.882 -16.198 1.00 91.81 90 LEU A N 1
ATOM 712 C CA . LEU A 1 90 ? 9.743 2.060 -15.067 1.00 91.81 90 LEU A CA 1
ATOM 713 C C . LEU A 1 90 ? 9.445 2.905 -13.818 1.00 91.81 90 LEU A C 1
ATOM 715 O O . LEU A 1 90 ? 8.453 2.680 -13.127 1.00 91.81 90 LEU A O 1
ATOM 719 N N . ALA A 1 91 ? 10.306 3.875 -13.503 1.00 91.25 91 ALA A N 1
ATOM 720 C CA . ALA A 1 91 ? 10.091 4.761 -12.363 1.00 91.25 91 ALA A CA 1
ATOM 721 C C . ALA A 1 91 ? 8.844 5.645 -12.545 1.00 91.25 91 ALA A C 1
ATOM 723 O O . ALA A 1 91 ? 8.099 5.844 -11.588 1.00 91.25 91 ALA A O 1
ATOM 724 N N . GLN A 1 92 ? 8.597 6.140 -13.761 1.00 92.44 92 GLN A N 1
ATOM 725 C CA . GLN A 1 92 ? 7.406 6.928 -14.093 1.00 92.44 92 GLN A CA 1
ATOM 726 C C . GLN A 1 92 ? 6.119 6.102 -14.000 1.00 92.44 92 GLN A C 1
ATOM 728 O O . GLN A 1 92 ? 5.114 6.617 -13.521 1.00 92.44 92 GLN A O 1
ATOM 733 N N . GLU A 1 93 ? 6.155 4.826 -14.383 1.00 91.06 93 GLU A N 1
ATOM 734 C CA . GLU A 1 93 ? 5.018 3.902 -14.267 1.00 91.06 93 GLU A CA 1
ATOM 735 C C . GLU A 1 93 ? 4.717 3.524 -12.809 1.00 91.06 93 GLU A C 1
ATOM 737 O O . GLU A 1 93 ? 3.557 3.423 -12.408 1.00 91.06 93 GLU A O 1
ATOM 742 N N . LEU A 1 94 ? 5.752 3.343 -11.981 1.00 94.38 94 LEU A N 1
ATOM 743 C CA . LEU A 1 94 ? 5.585 2.976 -10.572 1.00 94.38 94 LEU A CA 1
ATOM 744 C C . LEU A 1 94 ? 5.185 4.156 -9.675 1.00 94.38 94 LEU A C 1
ATOM 746 O O . LEU A 1 94 ? 4.484 3.940 -8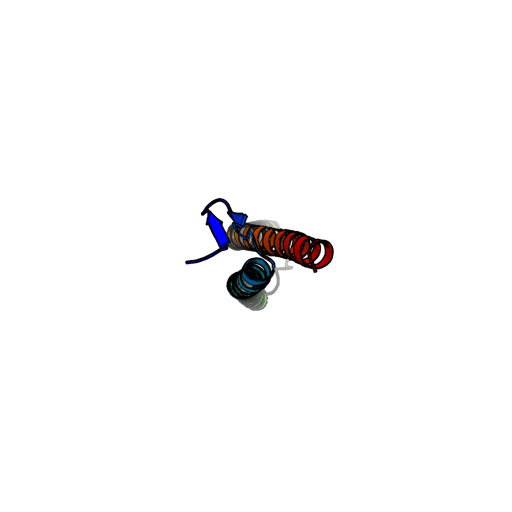.684 1.00 94.38 94 LEU A O 1
ATOM 750 N N . ALA A 1 95 ? 5.608 5.380 -10.006 1.00 94.75 95 ALA A N 1
ATOM 751 C CA . ALA A 1 95 ? 5.351 6.583 -9.214 1.00 94.75 95 ALA A CA 1
ATOM 752 C C . ALA A 1 95 ? 3.863 6.822 -8.868 1.00 94.75 95 ALA A C 1
ATOM 754 O O . ALA A 1 95 ? 3.568 6.992 -7.681 1.00 94.75 95 ALA A O 1
ATOM 755 N N . PRO A 1 96 ? 2.903 6.802 -9.818 1.00 94.81 96 PRO A N 1
ATOM 756 C CA . PRO A 1 96 ? 1.492 7.012 -9.491 1.00 94.81 96 PRO A CA 1
ATOM 757 C C . PRO A 1 96 ? 0.932 5.898 -8.598 1.00 94.81 96 PRO A C 1
ATOM 759 O O . PRO A 1 96 ? 0.181 6.177 -7.665 1.00 94.81 96 PRO A O 1
ATOM 762 N N . LEU A 1 97 ? 1.340 4.643 -8.814 1.00 93.62 97 LEU A N 1
ATOM 763 C CA . LEU A 1 97 ? 0.921 3.518 -7.971 1.00 93.62 97 LEU A CA 1
ATOM 764 C C . LEU A 1 97 ? 1.463 3.646 -6.544 1.00 93.62 97 LEU A C 1
ATOM 766 O O . LEU A 1 97 ? 0.789 3.291 -5.581 1.00 93.62 97 LEU A O 1
ATOM 770 N N . GLU A 1 98 ? 2.679 4.164 -6.385 1.00 93.81 98 GLU A N 1
ATOM 771 C CA . GLU A 1 98 ? 3.264 4.413 -5.069 1.00 93.81 98 GLU A CA 1
ATOM 772 C C . GLU A 1 98 ? 2.549 5.550 -4.330 1.00 93.81 98 GLU A C 1
ATOM 774 O O . GLU A 1 98 ? 2.233 5.404 -3.149 1.00 93.81 98 GLU A O 1
ATOM 779 N N . GLN A 1 99 ? 2.190 6.628 -5.031 1.00 94.12 99 GLN A N 1
ATOM 780 C CA . GLN A 1 99 ? 1.362 7.700 -4.470 1.00 94.12 99 GLN A CA 1
ATOM 781 C C . GLN A 1 99 ? -0.012 7.185 -4.021 1.00 94.12 99 GLN A C 1
ATOM 783 O O . GLN A 1 99 ? -0.416 7.434 -2.885 1.00 94.12 99 GLN A O 1
ATOM 788 N N . GLN A 1 100 ? -0.698 6.409 -4.864 1.00 92.94 100 GLN A N 1
ATOM 789 C CA . GLN A 1 100 ? -1.991 5.806 -4.525 1.00 92.94 100 GLN A CA 1
ATOM 790 C C . GLN A 1 100 ? -1.882 4.868 -3.320 1.00 92.94 100 GLN A C 1
ATOM 792 O O . GLN A 1 100 ? -2.689 4.941 -2.395 1.00 92.94 100 GLN A O 1
ATOM 797 N N . LYS A 1 101 ? -0.851 4.016 -3.285 1.00 93.75 101 LYS A N 1
ATOM 798 C CA . LYS A 1 101 ? -0.596 3.115 -2.156 1.00 93.75 101 LYS A CA 1
ATOM 799 C C . LYS A 1 101 ? -0.399 3.886 -0.852 1.00 93.75 101 LYS A C 1
ATOM 801 O O . LYS A 1 101 ? -0.943 3.481 0.173 1.00 93.75 101 LYS A O 1
ATOM 806 N N . ASN A 1 102 ? 0.355 4.982 -0.891 1.00 93.44 102 ASN A N 1
ATOM 807 C CA . ASN A 1 102 ? 0.596 5.826 0.278 1.00 93.44 102 ASN A CA 1
ATOM 808 C C . ASN A 1 102 ? -0.682 6.540 0.737 1.00 93.44 102 ASN A C 1
ATOM 810 O O . ASN A 1 102 ? -0.931 6.613 1.938 1.00 93.44 102 ASN A O 1
ATOM 814 N N . ALA A 1 103 ? -1.522 7.001 -0.194 1.00 91.88 103 ALA A N 1
ATOM 815 C CA . ALA A 1 103 ? -2.815 7.598 0.133 1.00 91.88 103 ALA A CA 1
ATOM 816 C C . ALA A 1 103 ? -3.741 6.585 0.831 1.00 91.88 103 ALA A C 1
ATOM 818 O O . ALA A 1 103 ? -4.309 6.870 1.884 1.00 91.88 103 ALA A O 1
ATOM 819 N N . VAL A 1 104 ? -3.822 5.361 0.301 1.00 93.06 104 VAL A N 1
ATOM 820 C CA . VAL A 1 104 ? -4.590 4.266 0.915 1.00 93.06 104 VAL A CA 1
ATOM 821 C C . VAL A 1 104 ? -4.049 3.918 2.306 1.00 93.06 104 VAL A C 1
ATOM 823 O O . VAL A 1 104 ? -4.830 3.709 3.235 1.00 93.06 104 VAL A O 1
ATOM 826 N N . GLU A 1 105 ? -2.726 3.892 2.485 1.00 94.06 105 GLU A N 1
ATOM 827 C CA . GLU A 1 105 ? -2.109 3.639 3.793 1.00 94.06 105 GLU A CA 1
ATOM 828 C C . GLU A 1 105 ? -2.439 4.731 4.817 1.00 94.06 105 GLU A C 1
ATOM 830 O O . GLU A 1 105 ? -2.715 4.431 5.984 1.00 94.06 105 GLU A O 1
ATOM 835 N N . ALA A 1 106 ? -2.464 5.993 4.384 1.00 92.62 106 ALA A N 1
ATOM 836 C CA . ALA A 1 106 ? -2.858 7.112 5.230 1.00 92.62 106 ALA A CA 1
ATOM 837 C C . ALA A 1 106 ? -4.309 6.960 5.713 1.00 92.62 106 ALA A C 1
ATOM 839 O O . ALA A 1 106 ? -4.579 7.121 6.904 1.00 92.62 106 ALA A O 1
ATOM 840 N N . VAL A 1 107 ? -5.224 6.552 4.827 1.00 91.06 107 VAL A N 1
ATOM 841 C CA . VAL A 1 107 ? -6.627 6.290 5.187 1.00 91.06 107 VAL A CA 1
ATOM 842 C C . VAL A 1 107 ? -6.747 5.125 6.171 1.00 91.06 107 VAL A C 1
ATOM 844 O O . VAL A 1 107 ? -7.445 5.244 7.178 1.00 91.06 107 VAL A O 1
ATOM 847 N N . ILE A 1 108 ? -6.037 4.013 5.943 1.00 93.12 108 ILE A N 1
ATOM 848 C CA . ILE A 1 108 ? -6.019 2.872 6.878 1.00 93.12 108 ILE A CA 1
ATOM 849 C C . ILE A 1 108 ? -5.537 3.318 8.263 1.00 93.12 108 ILE A C 1
ATOM 851 O O . ILE A 1 108 ? -6.152 2.977 9.275 1.00 93.12 108 ILE A O 1
ATOM 855 N N . THR A 1 109 ? -4.475 4.121 8.308 1.00 93.56 109 THR A N 1
ATOM 856 C CA . THR A 1 109 ? -3.920 4.655 9.558 1.00 93.56 109 THR A CA 1
ATOM 857 C C . THR A 1 109 ? -4.921 5.566 10.269 1.00 93.56 109 THR A C 1
ATOM 859 O O . THR A 1 109 ? -5.105 5.460 11.483 1.00 93.56 109 THR A O 1
ATOM 862 N N . ALA A 1 110 ? -5.615 6.430 9.526 1.00 91.19 110 ALA A N 1
ATOM 863 C CA . ALA A 1 110 ? -6.658 7.289 10.076 1.00 91.19 110 ALA A CA 1
ATOM 864 C C . ALA A 1 110 ? -7.830 6.469 10.645 1.00 91.19 110 ALA A C 1
ATOM 866 O O . ALA A 1 110 ? -8.324 6.779 11.731 1.00 91.19 110 ALA A O 1
ATOM 867 N N . ILE A 1 111 ? -8.238 5.389 9.967 1.00 91.50 111 ILE A N 1
ATOM 868 C CA . ILE A 1 111 ? -9.258 4.459 10.470 1.00 91.50 111 ILE A CA 1
ATOM 869 C C . ILE A 1 111 ? -8.808 3.825 11.791 1.00 91.50 111 ILE A C 1
ATOM 871 O O . ILE A 1 111 ? -9.587 3.795 12.742 1.00 91.50 111 ILE A O 1
ATOM 875 N N . ASP A 1 112 ? -7.559 3.369 11.892 1.00 93.50 112 ASP A N 1
ATOM 876 C CA . ASP A 1 112 ? -7.042 2.750 13.117 1.00 93.50 112 ASP A CA 1
ATOM 877 C C . ASP A 1 112 ? -7.015 3.728 14.297 1.00 93.50 112 ASP A C 1
ATOM 879 O O . ASP A 1 112 ? -7.486 3.406 15.390 1.00 93.50 112 ASP A O 1
ATOM 883 N N . GLN A 1 113 ? -6.564 4.964 14.072 1.00 92.81 113 GLN A N 1
ATOM 884 C CA . GLN A 1 113 ? -6.608 6.013 15.094 1.00 92.81 113 GLN A CA 1
ATOM 885 C C . GLN A 1 113 ? -8.039 6.295 15.567 1.00 92.81 113 GLN A C 1
ATOM 887 O O . GLN A 1 113 ? -8.279 6.546 16.749 1.00 92.81 113 GLN A O 1
ATOM 892 N N . LYS A 1 114 ? -9.001 6.267 14.646 1.00 90.81 114 LYS A N 1
ATOM 893 C CA . LYS A 1 114 ? -10.415 6.499 14.939 1.00 90.81 114 LYS A CA 1
ATOM 894 C C . LYS A 1 114 ? -11.033 5.337 15.714 1.00 90.81 114 LYS A C 1
ATOM 896 O O . LYS A 1 114 ? -11.740 5.599 16.683 1.00 90.81 114 LYS A O 1
ATOM 901 N N . ILE A 1 115 ? -10.714 4.090 15.360 1.00 92.56 115 ILE A N 1
ATOM 902 C CA . ILE A 1 115 ? -11.119 2.903 16.128 1.00 92.56 115 ILE A CA 1
ATOM 903 C C . ILE A 1 115 ? -10.635 3.032 17.572 1.00 92.56 115 ILE A C 1
ATOM 905 O O . ILE A 1 115 ? -11.455 2.935 18.479 1.00 92.56 115 ILE A O 1
ATOM 909 N N . LEU A 1 116 ? -9.356 3.358 17.789 1.00 93.56 116 LEU A N 1
ATOM 910 C CA . LEU A 1 116 ? -8.795 3.521 19.136 1.00 93.56 116 LEU A CA 1
ATOM 911 C C . LEU A 1 116 ? -9.518 4.601 19.958 1.00 93.56 116 LEU A C 1
ATOM 913 O O . LEU A 1 116 ? -9.758 4.418 21.150 1.00 93.56 116 LEU A O 1
ATOM 917 N N . ARG A 1 117 ? -9.894 5.726 19.334 1.00 90.69 117 ARG A N 1
ATOM 918 C CA . ARG A 1 117 ? -10.665 6.789 20.008 1.00 90.69 117 ARG A CA 1
ATOM 919 C C . ARG A 1 117 ? -12.055 6.310 20.423 1.00 90.69 117 ARG A C 1
ATOM 921 O O . ARG A 1 117 ? -12.490 6.615 21.528 1.00 90.69 117 ARG A O 1
ATOM 928 N N . VAL A 1 118 ? -12.740 5.561 19.560 1.00 90.12 118 VAL A N 1
ATOM 929 C CA . VAL A 1 118 ? -14.069 5.016 19.876 1.00 90.12 118 VAL A CA 1
ATOM 930 C C . VAL A 1 118 ? -13.978 3.907 20.926 1.00 90.12 118 VAL A C 1
ATOM 932 O O . VAL A 1 118 ? -14.813 3.848 21.821 1.00 90.12 118 VAL A O 1
ATOM 935 N N . GLU A 1 119 ? -12.953 3.057 20.864 1.00 91.31 119 GLU A N 1
ATOM 936 C CA . GLU A 1 119 ? -12.698 2.030 21.880 1.00 91.31 119 GLU A CA 1
ATOM 937 C C . GLU A 1 119 ? -12.454 2.663 23.253 1.00 91.31 119 GLU A C 1
ATOM 939 O O . GLU A 1 119 ? -13.040 2.216 24.236 1.00 91.31 119 GLU A O 1
ATOM 944 N N . ARG A 1 120 ? -11.685 3.758 23.316 1.00 91.88 120 ARG A N 1
ATOM 945 C CA . ARG A 1 120 ? -11.510 4.526 24.555 1.00 91.88 120 ARG A CA 1
ATOM 946 C C . ARG A 1 120 ? -12.837 5.068 25.090 1.00 91.88 120 ARG A C 1
ATOM 948 O O . ARG A 1 120 ? -13.128 4.864 26.261 1.00 91.88 120 ARG A O 1
ATOM 955 N N . PHE A 1 121 ? -13.657 5.683 24.235 1.00 90.06 121 PHE A N 1
ATOM 956 C CA . PHE A 1 121 ? -14.981 6.180 24.629 1.00 90.06 121 PHE A CA 1
ATOM 957 C C . PHE A 1 121 ? -15.863 5.073 25.226 1.00 90.06 121 PHE A C 1
ATOM 959 O O . PHE A 1 121 ? -16.545 5.298 26.222 1.00 90.06 121 PHE A O 1
ATOM 966 N N . ILE A 1 122 ? -15.830 3.867 24.647 1.00 90.69 122 ILE A N 1
ATOM 967 C CA . ILE A 1 122 ? -16.571 2.716 25.177 1.00 90.69 122 ILE A CA 1
ATOM 968 C C . ILE A 1 122 ? -16.079 2.351 26.575 1.00 90.69 122 ILE A C 1
ATOM 970 O O . ILE A 1 122 ? -16.911 2.113 27.440 1.00 90.69 122 ILE A O 1
ATOM 974 N N . VAL A 1 123 ? -14.763 2.299 26.795 1.00 92.38 123 VAL A N 1
ATOM 975 C CA . VAL A 1 123 ? -14.184 1.957 28.103 1.00 92.38 123 VAL A CA 1
ATOM 976 C C . VAL A 1 123 ? -14.523 3.009 29.161 1.00 92.38 123 VAL A C 1
ATOM 978 O O . VAL A 1 123 ? -14.858 2.644 30.277 1.00 92.38 123 VAL A O 1
ATOM 981 N N . GLU A 1 124 ? -14.482 4.297 28.815 1.00 91.12 124 GLU A N 1
ATOM 982 C CA . GLU A 1 124 ? -14.791 5.402 29.739 1.00 91.12 124 GLU A CA 1
ATOM 983 C C . GLU A 1 124 ? -16.278 5.482 30.129 1.00 91.12 124 GLU A C 1
ATOM 985 O O . GLU A 1 124 ? -16.607 6.067 31.157 1.00 91.12 124 GLU A O 1
ATOM 990 N N . ASN A 1 125 ? -17.174 4.913 29.315 1.00 86.38 125 ASN A N 1
ATOM 991 C CA . ASN A 1 125 ? -18.630 4.960 29.505 1.00 86.38 125 ASN A CA 1
ATOM 992 C C . ASN A 1 125 ? -19.256 3.565 29.722 1.00 86.38 125 ASN A C 1
ATOM 994 O O . ASN A 1 125 ? -20.472 3.422 29.565 1.00 86.38 125 ASN A O 1
ATOM 998 N N . SER A 1 126 ? -18.441 2.539 30.008 1.00 70.50 126 SER A N 1
ATOM 999 C CA . SER A 1 126 ? -18.898 1.183 30.367 1.00 70.50 126 SER A CA 1
ATOM 1000 C C . SER A 1 126 ? -18.905 0.954 31.870 1.00 70.50 126 SER A C 1
ATOM 1002 O O . SER A 1 126 ? -18.098 1.597 32.573 1.00 70.50 126 SER A O 1
#

Foldseek 3Di:
DQQWDQDPQLDIDGNDPDLVSLVVNLVVLVVVLVVLVVVLVVLVVVLVVLVVVLVVVVVPDDDQDPDDDPVSVVSNVVVVVVVVVSVVVNCVVNVVSVVVSVVSVVSSVVSVVVSVVSVVVSVVRD

Sequence (126 aa):
NSFVKITDDGELSISARSVAEAKIAIKELKLKKKEYALVKREISQQQKQIRAEYTDQVRQRGSKFRGGGSVGRLVRTVQTINRDADRRSLAQELAPLEQQKNAVEAVITAIDQKILRVERFIVENS

Secondary structure (DSSP, 8-state):
--SEEE-TT--EEE---SHHHHHHHHHHHHHHHHHHHHHHHHHHHHHHHHHHHHHHHHHHSPPPP---SHHHHHHHHHHHHHHHHHHHHHHHHHHHHHHHHHHHHHHHHHHHHHHHHHHHHHHHT-

Radius of gyration: 24.76 Å; chains: 1; bounding box: 65×25×63 Å